Protein AF-A0A7G3ZAU1-F1 (afdb_monomer_lite)

Foldseek 3Di:
DVVVVVVVVVVVVVVVVVVCVVVVPDDDPPPDDVVVPPVLLVVLVVLLVCLVPDQLVPCPSLVVNLVSCLVPVVSDDPVSLVVLVVVLVVLCVVPNDFDADPNATDQDPSQPVPPVSSSVSRSSSSSVSSSVSVVVSD

Radius of gyration: 21.8 Å; chains: 1; bounding box: 38×32×65 Å

Sequence (138 aa):
MVCQQRRKLENNYTDYERLRKLLQLPENDTKEPDWLYLKIERYVTKIIQTIDSAVAEEWPPYFCLVEILKEVPEAADLSTFSTWRTNLHNFEEKYGTISLIRNHPVVPPNLSGNALLSRNARHYGLKKLFLLKIRNCN

pLDDT: mean 74.96, std 13.55, range [43.38, 95.56]

Structure (mmCIF, N/CA/C/O backbone):
data_AF-A0A7G3ZAU1-F1
#
_entry.id   AF-A0A7G3ZAU1-F1
#
loop_
_atom_site.group_PDB
_atom_site.id
_atom_site.type_symbol
_atom_site.label_atom_id
_atom_site.label_alt_id
_atom_site.label_comp_id
_atom_site.label_asym_id
_atom_site.label_entity_id
_atom_site.label_seq_id
_atom_site.pdbx_PDB_ins_code
_atom_site.Cartn_x
_atom_site.Cartn_y
_atom_site.Cartn_z
_atom_site.occupancy
_atom_site.B_iso_or_equiv
_atom_site.auth_seq_id
_atom_site.auth_comp_id
_atom_site.auth_asym_id
_atom_site.auth_atom_id
_atom_site.pdbx_PDB_model_num
ATOM 1 N N . MET A 1 1 ? 16.784 -23.023 -23.895 1.00 48.19 1 MET A N 1
ATOM 2 C CA . MET A 1 1 ? 15.631 -22.092 -23.981 1.00 48.19 1 MET A CA 1
ATOM 3 C C . MET A 1 1 ? 16.007 -20.687 -24.463 1.00 48.19 1 MET A C 1
ATOM 5 O O . MET A 1 1 ? 15.276 -20.154 -25.285 1.00 48.19 1 MET A O 1
ATOM 9 N N . VAL A 1 2 ? 17.157 -20.118 -24.073 1.00 44.72 2 VAL A N 1
ATOM 10 C CA . VAL A 1 2 ? 17.620 -18.782 -24.532 1.00 44.72 2 VAL A CA 1
ATOM 11 C C . VAL A 1 2 ? 17.719 -18.659 -26.066 1.00 44.72 2 VAL A C 1
ATOM 13 O O . VAL A 1 2 ? 17.312 -17.656 -26.647 1.00 44.72 2 VAL A O 1
ATOM 16 N N . CYS A 1 3 ? 18.166 -19.713 -26.757 1.00 51.88 3 CYS A N 1
ATOM 17 C CA . CYS A 1 3 ? 18.290 -19.706 -28.221 1.00 51.88 3 CYS A CA 1
ATOM 18 C C . CYS A 1 3 ? 16.938 -19.655 -28.958 1.00 51.88 3 CYS A C 1
ATOM 20 O O . CYS A 1 3 ? 16.860 -19.123 -30.061 1.00 51.88 3 CYS A O 1
ATOM 22 N N . GLN A 1 4 ? 15.866 -20.191 -28.362 1.00 48.16 4 GLN A N 1
ATOM 23 C CA . GLN A 1 4 ? 14.523 -20.141 -28.956 1.00 48.16 4 GLN A CA 1
ATOM 24 C C . GLN A 1 4 ? 13.889 -18.756 -28.794 1.00 48.16 4 GLN A C 1
ATOM 26 O O . GLN A 1 4 ? 13.209 -18.289 -29.702 1.00 48.16 4 GLN A O 1
ATOM 31 N N . GLN A 1 5 ? 14.153 -18.074 -27.675 1.00 54.72 5 GLN A N 1
ATOM 32 C CA . GLN A 1 5 ? 13.703 -16.697 -27.458 1.00 54.72 5 GLN A CA 1
ATOM 33 C C . GLN A 1 5 ? 14.399 -15.712 -28.401 1.00 54.72 5 GLN A C 1
ATOM 35 O O . GLN A 1 5 ? 13.718 -14.879 -28.993 1.00 54.72 5 GLN A O 1
ATOM 40 N N . ARG A 1 6 ? 15.718 -15.855 -28.619 1.00 56.53 6 ARG A N 1
ATOM 41 C CA . ARG A 1 6 ? 16.448 -15.044 -29.612 1.00 56.53 6 ARG A CA 1
ATOM 42 C C . ARG A 1 6 ? 15.890 -15.214 -31.024 1.00 56.53 6 ARG A C 1
ATOM 44 O O . ARG A 1 6 ? 15.569 -14.219 -31.657 1.00 56.53 6 ARG A O 1
ATOM 51 N N . ARG A 1 7 ? 15.643 -16.455 -31.459 1.00 60.84 7 ARG A N 1
ATOM 52 C CA . ARG A 1 7 ? 15.004 -16.720 -32.762 1.00 60.84 7 ARG A CA 1
ATOM 53 C C . ARG A 1 7 ? 13.606 -16.113 -32.876 1.00 60.84 7 ARG A C 1
ATOM 55 O O . ARG A 1 7 ? 13.232 -15.626 -33.933 1.00 60.84 7 ARG A O 1
ATOM 62 N N . LYS A 1 8 ? 12.819 -16.128 -31.794 1.00 67.00 8 LYS A N 1
ATOM 63 C CA . LYS A 1 8 ? 11.478 -15.526 -31.787 1.00 67.00 8 LYS A CA 1
ATOM 64 C C . LYS A 1 8 ? 11.543 -13.999 -31.919 1.00 67.00 8 LYS A C 1
ATOM 66 O O . LYS A 1 8 ? 10.738 -13.426 -32.640 1.00 67.00 8 LYS A O 1
ATOM 71 N N . LEU A 1 9 ? 12.515 -13.361 -31.266 1.00 64.12 9 LEU A N 1
ATOM 72 C CA . LEU A 1 9 ? 12.780 -11.925 -31.397 1.00 64.12 9 LEU A CA 1
ATOM 73 C C . LEU A 1 9 ? 13.249 -11.553 -32.811 1.00 64.12 9 LEU A C 1
ATOM 75 O O . LEU A 1 9 ? 12.715 -10.613 -33.391 1.00 64.12 9 LEU A O 1
ATOM 79 N N . GLU A 1 10 ? 14.177 -12.320 -33.387 1.00 68.88 10 GLU A N 1
ATOM 80 C CA . GLU A 1 10 ? 14.659 -12.135 -34.767 1.00 68.88 10 GLU A CA 1
ATOM 81 C C . GLU A 1 10 ? 13.520 -12.267 -35.790 1.00 68.88 10 GLU A C 1
ATOM 83 O O . GLU A 1 10 ? 13.383 -11.434 -36.690 1.00 68.88 10 GLU A O 1
ATOM 88 N N . ASN A 1 11 ? 12.649 -13.265 -35.614 1.00 72.62 11 ASN A N 1
ATOM 89 C CA . ASN A 1 11 ? 11.474 -13.447 -36.464 1.00 72.62 11 ASN A CA 1
ATOM 90 C C . ASN A 1 11 ? 10.496 -12.269 -36.338 1.00 72.62 11 ASN A C 1
ATOM 92 O O . ASN A 1 11 ? 10.040 -11.747 -37.351 1.00 72.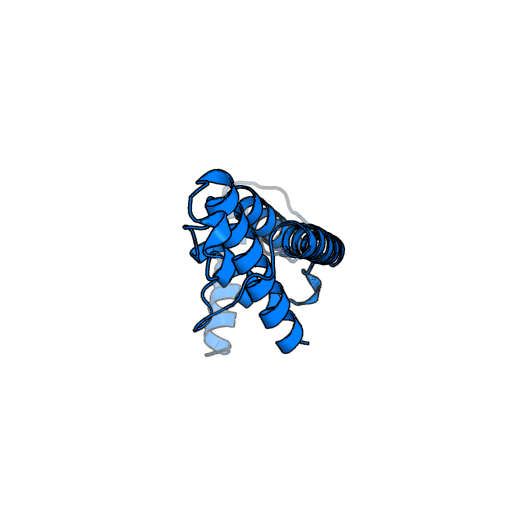62 11 ASN A O 1
ATOM 96 N N . ASN A 1 12 ? 10.224 -11.805 -35.114 1.00 73.38 12 ASN A N 1
ATOM 97 C CA . ASN A 1 12 ? 9.331 -10.667 -34.880 1.00 73.38 12 ASN A CA 1
ATOM 98 C C . ASN A 1 12 ? 9.869 -9.370 -35.505 1.00 73.38 12 ASN A C 1
ATOM 100 O O . ASN A 1 12 ? 9.096 -8.593 -36.062 1.00 73.38 12 ASN A O 1
ATOM 104 N N . TYR A 1 13 ? 11.183 -9.138 -35.431 1.00 74.06 13 TYR A N 1
ATOM 105 C CA . TYR A 1 13 ? 11.821 -7.983 -36.065 1.00 74.06 13 TYR A CA 1
ATOM 106 C C . TYR A 1 13 ? 11.714 -8.056 -37.593 1.00 74.06 13 TYR A C 1
ATOM 108 O O . TYR A 1 13 ? 11.374 -7.076 -38.254 1.00 74.06 13 TYR A O 1
ATOM 116 N N . THR A 1 14 ? 11.935 -9.246 -38.155 1.00 77.69 14 THR A N 1
ATOM 117 C CA . THR A 1 14 ? 11.841 -9.480 -39.602 1.00 77.69 14 THR A CA 1
ATOM 118 C C . THR A 1 14 ? 10.416 -9.256 -40.121 1.00 77.69 14 THR A C 1
ATOM 120 O O . THR A 1 14 ? 10.228 -8.594 -41.144 1.00 77.69 14 THR A O 1
ATOM 123 N N . ASP A 1 15 ? 9.404 -9.754 -39.405 1.00 78.31 15 ASP A N 1
ATOM 124 C CA . ASP A 1 15 ? 7.996 -9.548 -39.762 1.00 78.31 15 ASP A CA 1
ATOM 125 C C . ASP A 1 15 ? 7.569 -8.081 -39.618 1.00 78.31 15 ASP A C 1
ATOM 127 O O . ASP A 1 15 ? 6.833 -7.569 -40.466 1.00 78.31 15 ASP A O 1
ATOM 131 N N . TYR A 1 16 ? 8.073 -7.376 -38.602 1.00 76.31 16 TYR A N 1
ATOM 132 C CA . TYR A 1 16 ? 7.856 -5.939 -38.444 1.00 76.31 16 TYR A CA 1
ATOM 133 C C . TYR A 1 16 ? 8.396 -5.147 -39.645 1.00 76.31 16 TYR A C 1
ATOM 135 O O . TYR A 1 16 ? 7.649 -4.374 -40.249 1.00 76.31 16 TYR A O 1
ATOM 143 N N . GLU A 1 17 ? 9.648 -5.383 -40.056 1.00 76.75 17 GLU A N 1
ATOM 144 C CA . GLU A 1 17 ? 10.235 -4.707 -41.224 1.00 76.75 17 GLU A CA 1
ATOM 145 C C . GLU A 1 17 ? 9.481 -5.030 -42.521 1.00 76.75 17 GLU A C 1
ATOM 147 O O . GLU A 1 17 ? 9.288 -4.164 -43.380 1.00 76.75 17 GLU A O 1
ATOM 152 N N . ARG A 1 18 ? 8.993 -6.267 -42.662 1.00 81.50 18 ARG A N 1
ATOM 153 C CA . ARG A 1 18 ? 8.172 -6.669 -43.808 1.00 81.50 18 ARG A CA 1
ATOM 154 C C . ARG A 1 18 ? 6.848 -5.900 -43.860 1.00 81.50 18 ARG A C 1
ATOM 156 O O . ARG A 1 18 ? 6.489 -5.385 -44.920 1.00 81.50 18 ARG A O 1
ATOM 163 N N . LEU A 1 19 ? 6.123 -5.824 -42.743 1.00 77.81 19 LEU A N 1
ATOM 164 C CA . LEU A 1 19 ? 4.838 -5.119 -42.657 1.00 77.81 19 LEU A CA 1
ATOM 165 C C . LEU A 1 19 ? 5.006 -3.612 -42.850 1.00 77.81 19 LEU A C 1
ATOM 167 O O . LEU A 1 19 ? 4.224 -2.986 -43.562 1.00 77.81 19 LEU A O 1
ATOM 171 N N . ARG A 1 20 ? 6.064 -3.037 -42.283 1.00 76.94 20 ARG A N 1
ATOM 172 C CA . ARG A 1 20 ? 6.423 -1.630 -42.453 1.00 76.94 20 ARG A CA 1
ATOM 173 C C . ARG A 1 20 ? 6.632 -1.257 -43.920 1.00 76.94 20 ARG A C 1
ATOM 175 O O . ARG A 1 20 ? 6.068 -0.261 -44.370 1.00 76.94 20 ARG A O 1
ATOM 182 N N . LYS A 1 21 ? 7.393 -2.068 -44.668 1.00 81.06 21 LYS A N 1
ATOM 183 C CA . LYS A 1 21 ? 7.603 -1.870 -46.114 1.00 81.06 21 LYS A CA 1
ATOM 184 C C . LYS A 1 21 ? 6.293 -1.938 -46.892 1.00 81.06 21 LYS A C 1
ATOM 186 O O . LYS A 1 21 ? 6.069 -1.125 -47.782 1.00 81.06 21 LYS A O 1
ATOM 191 N N . LEU A 1 22 ? 5.418 -2.879 -46.536 1.00 83.38 22 LEU A N 1
ATOM 192 C CA . LEU A 1 22 ? 4.109 -3.036 -47.172 1.00 83.38 22 LEU A CA 1
ATOM 193 C C . LEU A 1 22 ? 3.195 -1.825 -46.924 1.00 83.38 22 LEU A C 1
ATOM 195 O O . LEU A 1 22 ? 2.439 -1.436 -47.809 1.00 83.38 22 LEU A O 1
ATOM 199 N N . LEU A 1 23 ? 3.303 -1.211 -45.746 1.00 83.12 23 LEU A N 1
ATOM 200 C CA . LEU A 1 23 ? 2.528 -0.039 -45.335 1.00 83.12 23 LEU A CA 1
ATOM 201 C C . LEU A 1 23 ? 3.204 1.305 -45.668 1.00 83.12 23 LEU A C 1
ATOM 203 O O . LEU A 1 23 ? 2.656 2.346 -45.318 1.00 83.12 23 LEU A O 1
ATOM 207 N N . GLN A 1 24 ? 4.369 1.294 -46.332 1.00 82.75 24 GLN A N 1
ATOM 208 C CA . GLN A 1 24 ? 5.143 2.486 -46.725 1.00 82.75 24 GLN A CA 1
ATOM 209 C C . GLN A 1 24 ? 5.431 3.455 -45.563 1.00 82.75 24 GLN A C 1
ATOM 211 O O . GLN A 1 24 ? 5.438 4.675 -45.729 1.00 82.75 24 GLN A O 1
ATOM 216 N N . LEU A 1 25 ? 5.659 2.915 -44.365 1.00 73.94 25 LEU A N 1
ATOM 217 C CA . LEU A 1 25 ? 5.975 3.726 -43.191 1.00 73.94 25 LEU A CA 1
ATOM 218 C C . LEU A 1 25 ? 7.429 4.239 -43.261 1.00 73.94 25 LEU A C 1
ATOM 220 O O . LEU A 1 25 ? 8.309 3.489 -43.691 1.00 73.94 25 LEU A O 1
ATOM 224 N N . PRO A 1 26 ? 7.708 5.478 -42.812 1.00 72.94 26 PRO A N 1
ATOM 225 C CA . PRO A 1 26 ? 9.032 6.093 -42.914 1.00 72.94 26 PRO A CA 1
ATOM 226 C C . PRO A 1 26 ? 10.133 5.320 -42.167 1.00 72.94 26 PRO A C 1
ATOM 228 O O . PRO A 1 26 ? 9.888 4.637 -41.162 1.00 72.94 26 PRO A O 1
ATOM 231 N N . GLU A 1 27 ? 11.369 5.434 -42.662 1.00 68.00 27 GLU A N 1
ATOM 232 C CA . GLU A 1 27 ? 12.573 4.876 -42.039 1.00 68.00 27 GLU A CA 1
ATOM 233 C C . GLU A 1 27 ? 12.939 5.628 -40.739 1.00 68.00 27 GLU A C 1
ATOM 235 O O . GLU A 1 27 ? 13.661 6.611 -40.758 1.00 68.00 27 GLU A O 1
ATOM 240 N N . ASN A 1 28 ? 12.422 5.204 -39.581 1.00 58.78 28 ASN A N 1
ATOM 241 C CA . ASN A 1 28 ? 13.028 5.485 -38.282 1.00 58.78 28 ASN A CA 1
ATOM 242 C C . ASN A 1 28 ? 14.398 4.793 -38.187 1.00 58.78 28 ASN A C 1
ATOM 244 O O . ASN A 1 28 ? 14.470 3.566 -38.261 1.00 58.78 28 ASN A O 1
ATOM 248 N N . ASP A 1 29 ? 15.441 5.598 -37.973 1.00 54.12 29 ASP A N 1
ATOM 249 C CA . ASP A 1 29 ? 16.849 5.224 -37.742 1.00 54.12 29 ASP A CA 1
ATOM 250 C C . ASP A 1 29 ? 17.106 4.536 -36.383 1.00 54.12 29 ASP A C 1
ATOM 252 O O . ASP A 1 29 ? 18.236 4.179 -36.037 1.00 54.12 29 ASP A O 1
ATOM 256 N N . THR A 1 30 ? 16.073 4.335 -35.567 1.00 52.31 30 THR A N 1
ATOM 257 C CA . THR A 1 30 ? 16.204 3.658 -34.280 1.00 52.31 30 THR A CA 1
ATOM 258 C C . THR A 1 30 ? 16.203 2.144 -34.485 1.00 52.31 30 THR A C 1
ATOM 260 O O . THR A 1 30 ? 15.173 1.517 -34.713 1.00 52.31 30 THR A O 1
ATOM 263 N N . LYS A 1 31 ? 17.393 1.536 -34.360 1.00 53.94 31 LYS A N 1
ATOM 264 C CA . LYS A 1 31 ? 17.626 0.073 -34.332 1.00 53.94 31 LYS A CA 1
ATOM 265 C C . LYS A 1 31 ? 16.800 -0.679 -33.279 1.00 53.94 31 LYS A C 1
ATOM 267 O O . LYS A 1 31 ? 16.778 -1.906 -33.281 1.00 53.94 31 LYS A O 1
ATOM 272 N N . GLU A 1 32 ? 16.123 0.039 -32.395 1.00 51.06 32 GLU A N 1
ATOM 273 C CA . GLU A 1 32 ? 15.186 -0.508 -31.434 1.00 51.06 32 GLU A CA 1
ATOM 274 C C . GLU A 1 32 ? 13.835 0.167 -31.637 1.00 51.06 32 GLU A C 1
ATOM 276 O O . GLU A 1 32 ? 13.737 1.394 -31.559 1.00 51.06 32 GLU A O 1
ATOM 281 N N . PRO A 1 33 ? 12.777 -0.604 -31.908 1.00 51.38 33 PRO A N 1
ATOM 282 C CA . PRO A 1 33 ? 11.455 -0.030 -31.983 1.00 51.38 33 PRO A CA 1
ATOM 283 C C . PRO A 1 33 ? 11.091 0.602 -30.634 1.00 51.38 33 PRO A C 1
ATOM 285 O O . PRO A 1 33 ? 11.079 -0.088 -29.617 1.00 51.38 33 PRO A O 1
ATOM 288 N N . ASP A 1 34 ? 10.727 1.886 -30.617 1.00 47.62 34 ASP A N 1
ATOM 289 C CA . ASP A 1 34 ? 10.321 2.606 -29.394 1.00 47.62 34 ASP A CA 1
ATOM 290 C C . ASP A 1 34 ? 9.175 1.916 -28.622 1.00 47.62 34 ASP A C 1
ATOM 292 O O . ASP A 1 34 ? 8.968 2.175 -27.437 1.00 47.62 34 ASP A O 1
ATOM 296 N N . TRP A 1 35 ? 8.435 0.997 -29.257 1.00 52.03 35 TRP A N 1
ATOM 297 C CA . TRP A 1 35 ? 7.404 0.184 -28.605 1.00 52.03 35 TRP A CA 1
ATOM 298 C C . TRP A 1 35 ? 7.952 -0.895 -27.652 1.00 52.03 35 TRP A C 1
ATOM 300 O O . TRP A 1 35 ? 7.186 -1.417 -26.841 1.00 52.03 35 TRP A O 1
ATOM 310 N N . LEU A 1 36 ? 9.251 -1.213 -27.710 1.00 50.28 36 LEU A N 1
ATOM 311 C CA . LEU A 1 36 ? 9.938 -2.107 -26.765 1.00 50.28 36 LEU A CA 1
ATOM 312 C C . LEU A 1 36 ? 10.407 -1.390 -25.493 1.00 50.28 36 LEU A C 1
ATOM 314 O O . LEU A 1 36 ? 10.633 -2.051 -24.478 1.00 50.28 36 LEU A O 1
ATOM 318 N N . TYR A 1 37 ? 10.480 -0.056 -25.500 1.00 50.62 37 TYR A N 1
ATOM 319 C CA . TYR A 1 37 ? 10.743 0.734 -24.298 1.00 50.62 37 TYR A CA 1
ATOM 320 C C . TYR A 1 37 ? 9.459 0.881 -23.484 1.00 50.62 37 TYR A C 1
ATOM 322 O O . TYR A 1 37 ? 8.792 1.921 -23.447 1.00 50.62 37 TYR A O 1
ATOM 330 N N . LEU A 1 38 ? 9.093 -0.205 -22.807 1.00 58.91 38 LEU A N 1
ATOM 331 C CA . LEU A 1 38 ? 8.058 -0.175 -21.790 1.00 58.91 38 LEU A CA 1
ATOM 332 C C . LEU A 1 38 ? 8.554 0.762 -20.682 1.00 58.91 38 LEU A C 1
ATOM 334 O O . LEU A 1 38 ? 9.466 0.426 -19.937 1.00 58.91 38 LEU A O 1
ATOM 338 N N . LYS A 1 39 ? 7.991 1.973 -20.596 1.00 65.12 39 LYS A N 1
ATOM 339 C CA . LYS A 1 39 ? 8.299 2.921 -19.513 1.00 65.12 39 LYS A CA 1
ATOM 340 C C . LYS A 1 39 ? 7.713 2.377 -18.211 1.00 65.12 39 LYS A C 1
ATOM 342 O O . LYS A 1 39 ? 6.599 2.750 -17.843 1.00 65.12 39 LYS A O 1
ATOM 347 N N . ILE A 1 40 ? 8.430 1.453 -17.569 1.00 65.69 40 ILE A N 1
ATOM 348 C CA . ILE A 1 40 ? 8.006 0.717 -16.367 1.00 65.69 40 ILE A CA 1
ATOM 349 C C . ILE A 1 40 ? 7.537 1.690 -15.284 1.00 65.69 40 ILE A C 1
ATOM 351 O O . ILE A 1 40 ? 6.460 1.496 -14.729 1.00 65.69 40 ILE A O 1
ATOM 355 N N . GLU A 1 41 ? 8.251 2.802 -15.098 1.00 66.06 41 GLU A N 1
ATOM 356 C CA . GLU A 1 41 ? 7.869 3.906 -14.206 1.00 66.06 41 GLU A CA 1
ATOM 357 C C . GLU A 1 41 ? 6.423 4.376 -14.432 1.00 66.06 41 GLU A C 1
ATOM 359 O O . GLU A 1 41 ? 5.638 4.468 -13.493 1.00 66.06 41 GLU A O 1
ATOM 364 N N . ARG A 1 42 ? 6.009 4.584 -15.691 1.00 68.06 42 ARG A N 1
ATOM 365 C CA . ARG A 1 42 ? 4.648 5.034 -16.032 1.00 68.06 42 ARG A CA 1
ATOM 366 C C . ARG A 1 42 ? 3.590 3.997 -15.656 1.00 68.06 42 ARG A C 1
ATOM 368 O O . ARG A 1 42 ? 2.474 4.369 -15.291 1.00 68.06 42 ARG A O 1
ATOM 375 N N . TYR A 1 43 ? 3.908 2.711 -15.780 1.00 68.19 43 TYR A N 1
ATOM 376 C CA . TYR A 1 43 ? 3.006 1.635 -15.369 1.00 68.19 43 TYR A CA 1
ATOM 377 C C . TYR A 1 43 ? 2.947 1.511 -13.851 1.00 68.19 43 TYR A C 1
ATOM 379 O O . TYR A 1 43 ? 1.851 1.394 -13.313 1.00 68.19 43 TYR A O 1
ATOM 387 N N . VAL A 1 44 ? 4.081 1.635 -13.163 1.00 69.00 44 VAL A N 1
ATOM 388 C CA . VAL A 1 44 ? 4.146 1.684 -11.698 1.00 69.00 44 VAL A CA 1
ATOM 389 C C . VAL A 1 44 ? 3.309 2.842 -11.158 1.00 69.00 44 VAL A C 1
ATOM 391 O O . VAL A 1 44 ? 2.432 2.612 -10.327 1.00 69.00 44 VAL A O 1
ATOM 394 N N . THR A 1 45 ? 3.463 4.056 -11.698 1.00 73.12 45 THR A N 1
ATOM 395 C CA . THR A 1 45 ? 2.630 5.209 -11.322 1.00 73.12 45 THR A CA 1
ATOM 396 C C . THR A 1 45 ? 1.145 4.942 -11.559 1.00 73.12 45 THR A C 1
ATOM 398 O O . THR A 1 45 ? 0.325 5.233 -10.692 1.00 73.12 45 THR A O 1
ATOM 401 N N . LYS A 1 46 ? 0.774 4.356 -12.706 1.00 67.88 46 LYS A N 1
ATOM 402 C CA . LYS A 1 46 ? -0.626 4.001 -12.981 1.00 67.88 46 LYS A CA 1
ATOM 403 C C . LYS A 1 46 ? -1.163 2.974 -11.991 1.00 67.88 46 LYS A C 1
ATOM 405 O O . LYS A 1 46 ? -2.286 3.122 -11.534 1.00 67.88 46 LYS A O 1
ATOM 410 N N . ILE A 1 47 ? -0.379 1.956 -11.642 1.00 70.81 47 ILE A N 1
ATOM 411 C CA . ILE A 1 47 ? -0.788 0.938 -10.669 1.00 70.81 47 ILE A CA 1
ATOM 412 C C . ILE A 1 47 ? -0.955 1.567 -9.281 1.00 70.81 47 ILE A C 1
ATOM 414 O O . ILE A 1 47 ? -1.943 1.283 -8.612 1.00 70.81 47 ILE A O 1
ATOM 418 N N . ILE A 1 48 ? -0.054 2.466 -8.874 1.00 71.81 48 ILE A N 1
ATOM 419 C CA . ILE A 1 48 ? -0.177 3.248 -7.633 1.00 71.81 48 ILE A CA 1
ATOM 420 C C . ILE A 1 48 ? -1.479 4.060 -7.633 1.00 71.81 48 ILE A C 1
ATOM 422 O O . ILE A 1 48 ? -2.250 3.978 -6.680 1.00 71.81 48 ILE A O 1
ATOM 42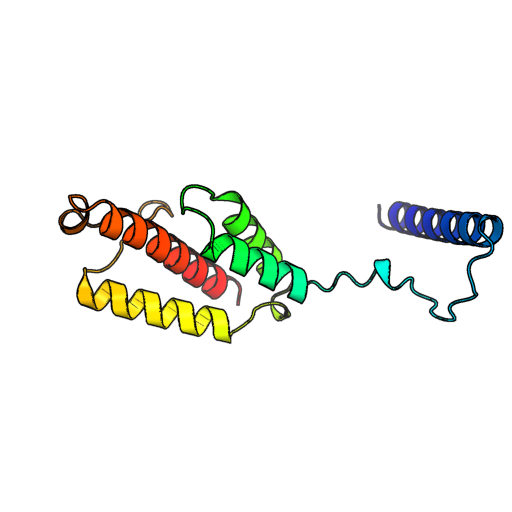6 N N . GLN A 1 49 ? -1.768 4.786 -8.716 1.00 74.88 49 GLN A N 1
ATOM 427 C CA . GLN A 1 49 ? -3.012 5.550 -8.865 1.00 74.88 49 GLN A CA 1
ATOM 428 C C . GLN A 1 49 ? -4.252 4.649 -8.815 1.00 74.88 49 GLN A C 1
ATOM 430 O O . GLN A 1 49 ? -5.260 5.013 -8.206 1.00 74.88 49 GLN A O 1
ATOM 435 N N . THR A 1 50 ? -4.183 3.456 -9.410 1.00 67.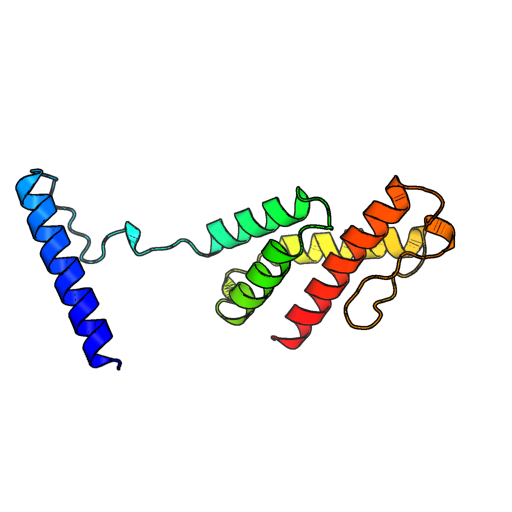19 50 THR A N 1
ATOM 436 C CA . THR A 1 50 ? -5.241 2.446 -9.306 1.00 67.19 50 THR A CA 1
ATOM 437 C C . THR A 1 50 ? -5.411 1.978 -7.862 1.00 67.19 50 THR A C 1
ATOM 439 O O . THR A 1 50 ? -6.536 1.884 -7.398 1.00 67.19 50 THR A O 1
ATOM 442 N N . ILE A 1 51 ? -4.332 1.748 -7.107 1.00 68.94 51 ILE A N 1
ATOM 443 C CA . ILE A 1 51 ? -4.409 1.364 -5.685 1.00 68.94 51 ILE A CA 1
ATOM 444 C C . ILE A 1 51 ? -5.025 2.481 -4.829 1.00 68.94 51 ILE A C 1
ATOM 446 O O . ILE A 1 51 ? -5.797 2.193 -3.914 1.00 68.94 51 ILE A O 1
ATOM 450 N N . ASP A 1 52 ? -4.702 3.744 -5.112 1.00 70.88 52 ASP A N 1
ATOM 451 C CA . ASP A 1 52 ? -5.265 4.889 -4.387 1.00 70.88 52 ASP A CA 1
ATOM 452 C C . ASP A 1 52 ? -6.747 5.135 -4.720 1.00 70.88 52 ASP A C 1
ATOM 454 O O . ASP A 1 52 ? -7.493 5.617 -3.868 1.00 70.88 52 ASP A O 1
ATOM 458 N N . SER A 1 53 ? -7.189 4.786 -5.933 1.00 68.94 53 SER A N 1
ATOM 459 C CA . SER A 1 53 ? -8.582 4.951 -6.379 1.00 68.94 53 SER A CA 1
ATOM 460 C C . SER A 1 53 ? -9.466 3.721 -6.139 1.00 68.94 53 SER A C 1
ATOM 462 O O . SER A 1 53 ? -10.685 3.864 -6.009 1.00 68.94 53 SER A O 1
ATOM 464 N N . ALA A 1 54 ? -8.882 2.526 -6.038 1.00 60.97 54 ALA A N 1
ATOM 465 C CA . ALA A 1 54 ? -9.608 1.282 -5.834 1.00 60.97 54 ALA A CA 1
ATOM 466 C C . ALA A 1 54 ? -10.113 1.132 -4.392 1.00 60.97 54 ALA A C 1
ATOM 468 O O . ALA A 1 54 ? -9.478 1.511 -3.401 1.00 60.97 54 ALA A O 1
ATOM 469 N N . VAL A 1 55 ? -11.288 0.517 -4.259 1.00 55.88 55 VAL A N 1
ATOM 470 C CA . VAL A 1 55 ? -11.782 0.051 -2.963 1.00 55.88 55 VAL A CA 1
ATOM 471 C C . VAL A 1 55 ? -10.891 -1.115 -2.537 1.00 55.88 55 VAL A C 1
ATOM 473 O O . VAL A 1 55 ? -10.671 -2.030 -3.320 1.00 55.88 55 VAL A O 1
ATOM 476 N N . ALA A 1 56 ? -10.385 -1.089 -1.301 1.00 54.94 56 ALA A N 1
ATOM 477 C CA . ALA A 1 56 ? -9.411 -2.035 -0.729 1.00 54.94 56 ALA A CA 1
ATOM 478 C C . ALA A 1 56 ? -9.766 -3.544 -0.827 1.00 54.94 56 ALA A C 1
ATOM 480 O O . ALA A 1 56 ? -8.993 -4.386 -0.379 1.00 54.94 56 ALA A O 1
ATOM 481 N N . GLU A 1 57 ? -10.924 -3.891 -1.382 1.00 55.62 57 GLU A N 1
ATOM 482 C CA . GLU A 1 57 ? -11.343 -5.257 -1.705 1.00 55.62 57 GLU A CA 1
ATOM 483 C C . GLU A 1 57 ? -10.638 -5.805 -2.962 1.00 55.62 57 GLU A C 1
ATOM 485 O O . GLU A 1 57 ? -10.498 -7.019 -3.111 1.00 55.62 57 GLU A O 1
ATOM 490 N N . GLU A 1 58 ? -10.095 -4.937 -3.822 1.00 53.62 58 GLU A N 1
ATOM 491 C CA . GLU A 1 58 ? -9.336 -5.332 -5.010 1.00 53.62 58 GLU A CA 1
ATOM 492 C C . GLU A 1 58 ? -7.843 -5.490 -4.680 1.00 53.62 58 GLU A C 1
ATOM 494 O O . GLU A 1 58 ? -7.008 -4.610 -4.867 1.00 53.62 58 GLU A O 1
ATOM 499 N N . TRP A 1 59 ? -7.506 -6.670 -4.165 1.00 64.75 59 TRP A N 1
ATOM 500 C CA . TRP A 1 59 ? -6.141 -7.127 -3.882 1.00 64.75 59 TRP A CA 1
ATOM 501 C C . TRP A 1 59 ? -5.203 -7.337 -5.107 1.00 64.75 59 TRP A C 1
ATOM 503 O O . TRP A 1 59 ? -3.984 -7.267 -4.920 1.00 64.75 59 TRP A O 1
ATOM 513 N N . PRO A 1 60 ? -5.676 -7.585 -6.353 1.00 66.19 60 PRO A N 1
ATOM 514 C CA . PRO A 1 60 ? -4.785 -7.903 -7.480 1.00 66.19 60 PRO A CA 1
ATOM 515 C C . PRO A 1 60 ? -3.757 -6.816 -7.859 1.00 66.19 60 PRO A C 1
ATOM 517 O O . PRO A 1 60 ? -2.590 -7.168 -8.059 1.00 66.19 60 PRO A O 1
ATOM 520 N N . PRO A 1 61 ? -4.107 -5.511 -7.915 1.00 65.44 61 PRO A N 1
ATOM 521 C CA . PRO A 1 61 ? -3.145 -4.455 -8.250 1.00 65.44 61 PRO A CA 1
ATOM 522 C C . PRO A 1 61 ? -2.011 -4.340 -7.225 1.00 65.44 61 PRO A C 1
ATOM 524 O O . PRO A 1 61 ? -0.863 -4.094 -7.588 1.00 65.44 61 PRO A O 1
ATOM 527 N N . TYR A 1 62 ? -2.321 -4.585 -5.949 1.00 70.06 62 TYR A N 1
ATOM 528 C CA . TYR A 1 62 ? -1.354 -4.576 -4.855 1.00 70.06 62 TYR A CA 1
ATOM 529 C C . TYR A 1 62 ? -0.270 -5.647 -5.039 1.00 70.06 62 TYR A C 1
ATOM 531 O O . TYR A 1 62 ? 0.918 -5.342 -4.944 1.00 70.06 62 TYR A O 1
ATOM 539 N N . PHE A 1 63 ? -0.654 -6.896 -5.323 1.00 69.38 63 PHE A N 1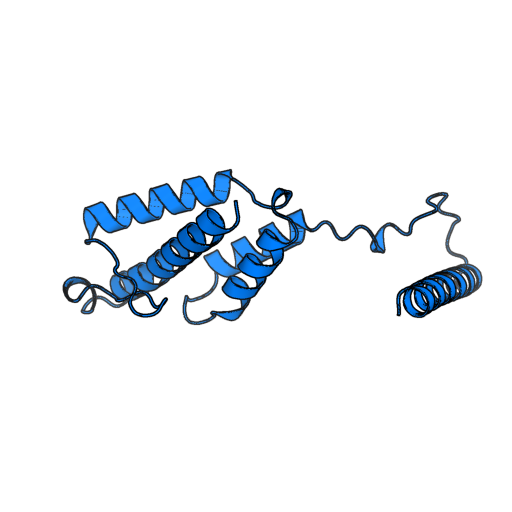
ATOM 540 C CA . PHE A 1 63 ? 0.327 -7.969 -5.518 1.00 69.38 63 PHE A CA 1
ATOM 541 C C . PHE A 1 63 ? 1.156 -7.759 -6.774 1.00 69.38 63 PHE A C 1
ATOM 543 O O . PHE A 1 63 ? 2.362 -7.980 -6.746 1.00 69.38 63 PHE A O 1
ATOM 550 N N . CYS A 1 64 ? 0.521 -7.280 -7.844 1.00 72.69 64 CYS A N 1
ATOM 551 C CA . CYS A 1 64 ? 1.215 -6.947 -9.077 1.00 72.69 64 CYS A CA 1
ATOM 552 C C . CYS A 1 64 ? 2.305 -5.893 -8.830 1.00 72.69 64 CYS A C 1
ATOM 554 O O . CYS A 1 64 ? 3.442 -6.085 -9.250 1.00 72.69 64 CYS A O 1
ATOM 556 N N . LEU A 1 65 ? 1.996 -4.837 -8.068 1.00 73.81 65 LEU A N 1
ATOM 557 C CA . LEU A 1 65 ? 2.972 -3.803 -7.731 1.00 73.81 65 LEU A CA 1
ATOM 558 C C . LEU A 1 65 ? 4.140 -4.339 -6.893 1.00 73.81 65 LEU A C 1
ATOM 560 O O . LEU A 1 65 ? 5.284 -3.970 -7.141 1.00 73.81 65 LEU A O 1
ATOM 564 N N . VAL A 1 66 ? 3.865 -5.210 -5.914 1.00 74.00 66 VAL A N 1
ATOM 565 C CA . VAL A 1 66 ? 4.916 -5.829 -5.089 1.00 74.00 66 VAL A CA 1
ATOM 566 C C . VAL A 1 66 ? 5.873 -6.654 -5.947 1.00 74.00 66 VAL A C 1
ATOM 568 O O . VAL A 1 66 ? 7.080 -6.529 -5.776 1.00 74.00 66 VAL A O 1
ATOM 571 N N . GLU A 1 67 ? 5.361 -7.479 -6.862 1.00 74.25 67 GLU A N 1
ATOM 572 C CA . GLU A 1 67 ? 6.221 -8.290 -7.732 1.00 74.25 67 GLU A CA 1
ATOM 573 C C . GLU A 1 67 ? 6.999 -7.426 -8.738 1.00 74.25 67 GLU A C 1
ATOM 575 O O . GLU A 1 67 ? 8.186 -7.658 -8.934 1.00 74.25 67 GLU A O 1
ATOM 580 N N . ILE A 1 68 ? 6.391 -6.373 -9.301 1.00 73.56 68 ILE A N 1
ATOM 581 C CA . ILE A 1 68 ? 7.101 -5.438 -10.195 1.00 73.56 68 ILE A CA 1
ATOM 582 C C . ILE A 1 68 ? 8.269 -4.760 -9.472 1.00 73.56 68 ILE A C 1
ATOM 584 O O . ILE A 1 68 ? 9.359 -4.675 -10.027 1.00 73.56 68 ILE A O 1
ATOM 588 N N . LEU A 1 69 ? 8.063 -4.291 -8.240 1.00 74.88 69 LEU A N 1
ATOM 589 C CA . LEU A 1 69 ? 9.099 -3.571 -7.492 1.00 74.88 69 LEU A CA 1
ATOM 590 C C . LEU A 1 69 ? 10.220 -4.471 -6.962 1.00 74.88 69 LEU A C 1
ATOM 592 O O . LEU A 1 69 ? 11.295 -3.962 -6.666 1.00 74.88 69 LEU A O 1
ATOM 596 N N . LYS A 1 70 ? 9.995 -5.784 -6.843 1.00 72.00 70 LYS A N 1
ATOM 597 C CA . LYS A 1 70 ? 11.081 -6.741 -6.580 1.00 72.00 70 LYS A CA 1
ATOM 598 C C . LYS A 1 70 ? 12.019 -6.874 -7.774 1.00 72.00 70 LYS A C 1
ATOM 600 O O . LYS A 1 70 ? 13.224 -6.971 -7.586 1.00 72.00 70 LYS A O 1
ATOM 605 N N . GLU A 1 71 ? 11.455 -6.899 -8.978 1.00 72.56 71 GLU A N 1
ATOM 606 C CA . GLU A 1 71 ? 12.214 -7.069 -10.221 1.00 72.56 71 GLU A CA 1
ATOM 607 C C . GLU A 1 71 ? 12.830 -5.749 -10.709 1.00 72.56 71 GLU A C 1
ATOM 609 O O . GLU A 1 71 ? 13.888 -5.760 -11.331 1.00 72.56 71 GLU A O 1
ATOM 614 N N . VAL A 1 72 ? 12.179 -4.612 -10.431 1.00 74.50 72 VAL A N 1
ATOM 615 C CA . VAL A 1 72 ? 12.623 -3.270 -10.849 1.00 74.50 72 VAL A CA 1
ATOM 616 C C . VAL A 1 72 ? 12.491 -2.275 -9.686 1.00 74.50 72 VAL A C 1
ATOM 618 O O . VAL A 1 72 ? 11.540 -1.483 -9.643 1.00 74.50 72 VAL A O 1
ATOM 621 N N . PRO A 1 73 ? 13.422 -2.302 -8.715 1.00 70.31 73 PRO A N 1
ATOM 622 C CA . PRO A 1 73 ? 13.374 -1.433 -7.542 1.00 70.31 73 PRO A CA 1
ATOM 623 C C . PRO A 1 73 ? 13.496 0.054 -7.890 1.00 70.31 73 PRO A C 1
ATOM 625 O O . PRO A 1 73 ? 12.937 0.893 -7.186 1.00 70.31 73 PRO A O 1
ATOM 628 N N . GLU A 1 74 ? 14.183 0.400 -8.984 1.00 72.00 74 GLU A N 1
ATOM 629 C CA . GLU A 1 74 ? 14.395 1.791 -9.405 1.00 72.00 74 GLU A CA 1
ATOM 630 C C . GLU A 1 74 ? 13.100 2.475 -9.858 1.00 72.00 74 GLU A C 1
ATOM 632 O O . GLU A 1 74 ? 13.004 3.698 -9.827 1.00 72.00 74 GLU A O 1
ATOM 637 N N . ALA A 1 75 ? 12.076 1.697 -10.225 1.00 67.88 75 ALA A N 1
ATOM 638 C CA . ALA A 1 75 ? 10.766 2.229 -10.585 1.00 67.88 75 ALA A CA 1
ATOM 639 C C . ALA A 1 75 ? 9.955 2.704 -9.361 1.00 67.88 75 ALA A C 1
ATOM 641 O O . ALA A 1 75 ? 8.866 3.263 -9.518 1.00 67.88 75 ALA A O 1
ATOM 642 N N . ALA A 1 76 ? 10.454 2.473 -8.141 1.00 68.44 76 ALA A N 1
ATOM 643 C CA . ALA A 1 76 ? 9.835 2.932 -6.909 1.00 68.44 76 ALA A CA 1
ATOM 644 C C . ALA A 1 76 ? 9.912 4.458 -6.766 1.00 68.44 76 ALA A C 1
ATOM 646 O O . ALA A 1 76 ? 10.972 5.027 -6.510 1.00 68.44 76 ALA A O 1
ATOM 647 N N . ASP A 1 77 ? 8.759 5.123 -6.796 1.00 72.69 77 ASP A N 1
ATOM 648 C CA . ASP A 1 77 ? 8.679 6.515 -6.370 1.00 72.69 77 ASP A CA 1
ATOM 649 C C . ASP A 1 77 ? 8.729 6.617 -4.834 1.00 72.69 77 ASP A C 1
ATOM 651 O O . ASP A 1 77 ? 7.733 6.429 -4.122 1.00 72.69 77 ASP A O 1
ATOM 655 N N . LEU A 1 78 ? 9.913 6.951 -4.316 1.00 70.56 78 LEU A N 1
ATOM 656 C CA . LEU A 1 78 ? 10.165 7.136 -2.885 1.00 70.56 78 LEU A CA 1
ATOM 657 C C . LEU A 1 78 ? 9.259 8.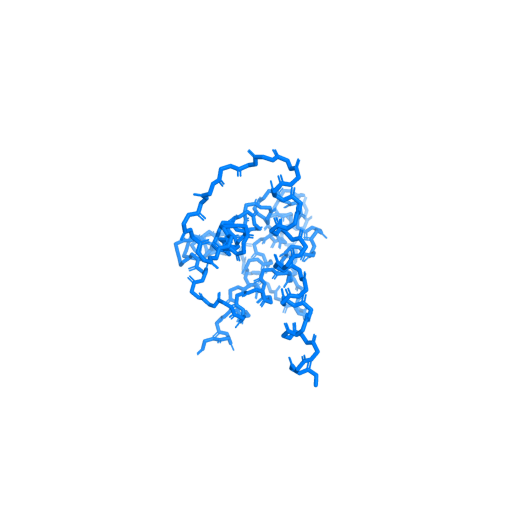205 -2.248 1.00 70.56 78 LEU A C 1
ATOM 659 O O . LEU A 1 78 ? 8.956 8.109 -1.054 1.00 70.56 78 LEU A O 1
ATOM 663 N N . SER A 1 79 ? 8.802 9.197 -3.021 1.00 76.31 79 SER A N 1
ATOM 664 C CA . SER A 1 79 ? 7.944 10.281 -2.524 1.00 76.31 79 SER A CA 1
ATOM 665 C C . SER A 1 79 ? 6.504 9.821 -2.259 1.00 76.31 79 SER A C 1
ATOM 667 O O . SER A 1 79 ? 5.872 10.222 -1.274 1.00 76.31 79 SER A O 1
ATOM 669 N N . THR A 1 80 ? 6.000 8.883 -3.063 1.00 76.81 80 THR A N 1
ATOM 670 C CA . THR A 1 80 ? 4.711 8.234 -2.807 1.00 76.81 80 THR A CA 1
ATOM 671 C C . THR A 1 80 ? 4.764 7.429 -1.503 1.00 76.81 80 THR A C 1
ATOM 673 O O . THR A 1 80 ? 3.857 7.508 -0.669 1.00 76.81 80 THR A O 1
ATOM 676 N N . PHE A 1 81 ? 5.850 6.687 -1.268 1.00 83.56 81 PHE A N 1
ATOM 677 C CA . PHE A 1 81 ? 5.970 5.841 -0.075 1.00 83.56 81 PHE A CA 1
ATOM 678 C C . PHE A 1 81 ? 6.154 6.643 1.212 1.00 83.56 81 PHE A C 1
ATOM 680 O O . PHE A 1 81 ? 5.632 6.242 2.256 1.00 83.56 81 PHE A O 1
ATOM 687 N N . SER A 1 82 ? 6.862 7.775 1.158 1.00 84.62 82 SER A N 1
ATOM 688 C CA . SER A 1 82 ? 6.959 8.686 2.303 1.00 84.62 82 SER A CA 1
ATOM 689 C C . SER A 1 82 ? 5.587 9.263 2.658 1.00 84.62 82 SER A C 1
ATOM 691 O O . SER A 1 82 ? 5.194 9.221 3.823 1.00 84.62 82 SER A O 1
ATOM 693 N N . THR A 1 83 ? 4.804 9.670 1.656 1.00 87.31 83 THR A N 1
ATOM 694 C CA . THR A 1 83 ? 3.428 10.152 1.842 1.00 87.31 83 THR A CA 1
ATOM 695 C C . THR A 1 83 ? 2.537 9.085 2.480 1.00 87.31 83 THR A C 1
ATOM 697 O O . THR A 1 83 ? 1.811 9.359 3.437 1.00 87.31 83 THR A O 1
ATOM 700 N N . TRP A 1 84 ? 2.617 7.837 2.007 1.00 89.50 84 TRP A N 1
ATOM 701 C CA . TRP A 1 84 ? 1.869 6.726 2.598 1.00 89.50 84 TRP A CA 1
ATOM 702 C C . TRP A 1 84 ? 2.262 6.457 4.052 1.00 89.50 84 TRP A C 1
ATOM 704 O O . TRP A 1 84 ? 1.372 6.220 4.870 1.00 89.50 84 TRP A O 1
ATOM 714 N N . ARG A 1 85 ? 3.558 6.525 4.395 1.00 90.31 85 ARG A N 1
ATOM 715 C CA . ARG A 1 85 ? 4.021 6.399 5.789 1.00 90.31 85 ARG A CA 1
ATOM 716 C C . ARG A 1 85 ? 3.438 7.497 6.670 1.00 90.31 85 ARG A C 1
ATOM 718 O O . ARG A 1 85 ? 2.909 7.177 7.728 1.00 90.31 85 ARG A O 1
ATOM 725 N N . THR A 1 86 ? 3.491 8.751 6.225 1.00 93.25 86 THR A N 1
ATOM 726 C CA . THR A 1 86 ? 2.948 9.887 6.981 1.00 93.25 86 THR A CA 1
ATOM 727 C C . THR A 1 86 ? 1.442 9.753 7.182 1.00 93.25 86 THR A C 1
ATOM 729 O O . THR A 1 86 ? 0.959 9.872 8.304 1.00 93.25 86 THR A O 1
ATOM 732 N N . ASN A 1 87 ? 0.689 9.427 6.129 1.00 91.69 87 ASN A N 1
ATOM 733 C CA . ASN A 1 87 ? -0.764 9.280 6.232 1.00 91.69 87 ASN A CA 1
ATOM 734 C C . ASN A 1 87 ? -1.168 8.105 7.134 1.00 91.69 87 ASN A C 1
ATOM 736 O O . ASN A 1 87 ? -2.098 8.237 7.929 1.00 91.69 87 ASN A O 1
ATOM 740 N N . LEU A 1 88 ? -0.458 6.974 7.039 1.00 93.50 88 LEU A N 1
ATOM 741 C CA . LEU A 1 88 ? -0.653 5.832 7.931 1.00 93.50 88 LEU A CA 1
ATOM 742 C C . LEU A 1 88 ? -0.367 6.218 9.385 1.00 93.50 88 LEU A C 1
ATOM 744 O O . LEU A 1 88 ? -1.182 5.926 10.253 1.00 93.50 88 LEU A O 1
ATOM 748 N N . HIS A 1 89 ? 0.756 6.890 9.640 1.00 95.06 89 HIS A N 1
ATOM 749 C CA . HIS A 1 89 ? 1.139 7.323 10.980 1.00 95.06 89 HIS A CA 1
ATOM 750 C C . HIS A 1 89 ? 0.087 8.256 11.590 1.00 95.06 89 HIS A C 1
ATOM 752 O O . HIS A 1 89 ? -0.429 7.962 12.664 1.00 95.06 89 HIS A O 1
ATOM 758 N N . ASN A 1 90 ? -0.331 9.290 10.853 1.00 95.56 90 ASN A N 1
ATOM 759 C CA . ASN A 1 90 ? -1.372 10.226 11.287 1.00 95.56 90 ASN A CA 1
ATOM 760 C C . ASN A 1 90 ? -2.707 9.519 11.581 1.00 95.56 90 ASN A C 1
ATOM 762 O O . ASN A 1 90 ? -3.440 9.899 12.495 1.00 95.56 90 ASN A O 1
ATOM 766 N N . PHE A 1 91 ? -3.051 8.494 10.795 1.00 94.25 91 PHE A N 1
ATOM 767 C CA . PHE A 1 91 ? -4.253 7.702 11.033 1.00 94.25 91 PHE A CA 1
ATOM 768 C C . PHE A 1 91 ? -4.128 6.854 12.307 1.00 94.25 91 PHE A C 1
ATOM 770 O O . PHE A 1 91 ? -5.050 6.846 13.122 1.00 94.25 91 PHE A O 1
ATOM 777 N N . GLU A 1 92 ? -3.003 6.160 12.494 1.00 94.00 92 GLU A N 1
ATOM 778 C CA . GLU A 1 92 ? -2.777 5.291 13.655 1.00 94.00 92 GLU A CA 1
ATOM 779 C C . GLU A 1 92 ? -2.644 6.076 14.965 1.00 94.00 92 GLU A C 1
ATOM 781 O O . GLU A 1 92 ? -3.154 5.615 15.985 1.00 94.00 92 GLU A O 1
ATOM 786 N N . GLU A 1 93 ? -2.048 7.273 14.944 1.00 95.06 93 GLU A N 1
ATOM 787 C CA . GLU A 1 93 ? -2.027 8.170 16.109 1.00 95.06 93 GLU A CA 1
ATOM 788 C C . GLU A 1 93 ? -3.439 8.577 16.537 1.00 95.06 93 GLU A C 1
ATOM 790 O O . GLU A 1 93 ? -3.746 8.628 17.727 1.00 95.06 93 GLU A O 1
ATOM 795 N N . LYS A 1 94 ? -4.321 8.847 15.569 1.00 93.56 94 LYS A N 1
ATOM 796 C CA . LYS A 1 94 ? -5.667 9.350 15.850 1.00 93.56 94 LYS A CA 1
ATOM 797 C C . LYS A 1 94 ? -6.666 8.255 16.224 1.00 93.56 94 LYS A C 1
ATOM 799 O O . LYS A 1 94 ? -7.570 8.503 17.021 1.00 93.56 94 LYS A O 1
ATOM 804 N N . TYR A 1 95 ? -6.558 7.075 15.618 1.00 91.19 95 TYR A N 1
ATOM 805 C CA . TYR A 1 95 ? -7.604 6.044 15.679 1.00 91.19 95 TYR A CA 1
ATOM 806 C C . TYR A 1 95 ? -7.138 4.705 16.268 1.00 91.19 95 TYR A C 1
ATOM 808 O O . TYR A 1 95 ? -7.965 3.811 16.477 1.00 91.19 95 TYR A O 1
ATOM 816 N N . GLY A 1 96 ? -5.846 4.585 16.579 1.00 89.81 96 GLY A N 1
ATOM 817 C CA . GLY A 1 96 ? -5.216 3.374 17.090 1.00 89.81 96 GLY A CA 1
ATOM 818 C C . GLY A 1 96 ? -4.479 2.586 16.008 1.00 89.81 96 GLY A C 1
ATOM 819 O O . GLY A 1 96 ? -4.773 2.672 14.814 1.00 89.81 96 GLY A O 1
ATOM 820 N N . THR A 1 97 ? -3.498 1.796 16.443 1.00 91.19 97 THR A N 1
ATOM 821 C CA . THR A 1 97 ? -2.651 0.994 15.556 1.00 91.19 97 THR A CA 1
ATOM 822 C C . THR A 1 97 ? -3.452 -0.082 14.822 1.00 91.19 97 THR A C 1
ATOM 824 O O . THR A 1 97 ? -4.211 -0.839 15.427 1.00 91.19 97 THR A O 1
ATOM 827 N N . ILE A 1 98 ? -3.217 -0.210 13.516 1.00 92.81 98 ILE A N 1
ATOM 828 C CA . ILE A 1 98 ? -3.780 -1.272 12.685 1.00 92.81 98 ILE A CA 1
ATOM 829 C C . ILE A 1 98 ? -2.873 -2.501 12.795 1.00 92.81 98 ILE A C 1
ATOM 831 O O . ILE A 1 98 ? -1.701 -2.480 12.393 1.00 92.81 98 ILE A O 1
ATOM 835 N N . SER A 1 99 ? -3.408 -3.588 13.343 1.00 91.38 99 SER A N 1
ATOM 836 C CA . SER A 1 99 ? -2.712 -4.874 13.422 1.00 91.38 99 SER A CA 1
ATOM 837 C C . SER A 1 99 ? -2.839 -5.660 12.116 1.00 91.38 99 SER A C 1
ATOM 839 O O . SER A 1 99 ? -3.840 -5.563 11.406 1.00 91.38 99 SER A O 1
ATOM 841 N N . LEU A 1 100 ? -1.830 -6.478 11.816 1.00 89.50 100 LEU A N 1
ATOM 842 C CA . LEU A 1 100 ? -1.852 -7.426 10.704 1.00 89.50 100 LEU A CA 1
ATOM 843 C C . LEU A 1 100 ? -1.905 -8.849 11.273 1.00 89.50 100 LEU A C 1
ATOM 845 O O . LEU A 1 100 ? -0.990 -9.255 11.985 1.00 89.50 100 LEU A O 1
ATOM 849 N N . ILE A 1 101 ? -2.945 -9.617 10.948 1.00 86.62 101 ILE A N 1
ATOM 850 C CA . ILE A 1 101 ? -3.040 -11.043 11.293 1.00 86.62 101 ILE A CA 1
ATOM 851 C C . ILE A 1 101 ? -2.961 -11.838 9.996 1.00 86.62 101 ILE A C 1
ATOM 853 O O . ILE A 1 101 ? -3.778 -11.646 9.101 1.00 86.62 101 ILE A O 1
ATOM 857 N N . ARG A 1 102 ? -1.963 -12.726 9.877 1.00 83.31 102 ARG A N 1
ATOM 858 C CA . ARG A 1 102 ? -1.731 -13.549 8.671 1.00 83.31 102 ARG A CA 1
ATOM 859 C C . ARG A 1 102 ? -1.690 -12.721 7.374 1.00 83.31 102 ARG A C 1
ATOM 861 O O . ARG A 1 102 ? -2.265 -13.118 6.372 1.00 83.31 102 ARG A O 1
ATOM 868 N N . ASN A 1 103 ? -1.013 -11.571 7.393 1.00 81.25 103 ASN A N 1
ATOM 869 C CA . ASN A 1 103 ? -0.947 -10.615 6.275 1.00 81.25 103 ASN A CA 1
ATOM 870 C C . ASN A 1 103 ? -2.282 -9.953 5.892 1.00 81.25 103 ASN A C 1
ATOM 872 O O . ASN A 1 103 ? -2.388 -9.386 4.808 1.00 81.25 103 ASN A O 1
ATOM 876 N N . HIS A 1 104 ? -3.279 -9.965 6.777 1.00 82.19 104 HIS A N 1
ATOM 877 C CA . HIS A 1 104 ? -4.532 -9.246 6.579 1.00 82.19 104 HIS A CA 1
ATOM 878 C C . HIS A 1 104 ? -4.689 -8.134 7.618 1.00 82.19 104 HIS A C 1
ATOM 880 O O . HIS A 1 104 ? -4.467 -8.381 8.809 1.00 82.19 104 HIS A O 1
ATOM 886 N N . PRO A 1 105 ? -5.063 -6.911 7.201 1.00 87.94 105 PRO A N 1
ATOM 887 C CA . PRO A 1 105 ? -5.312 -5.831 8.136 1.00 87.94 105 PRO A CA 1
ATOM 888 C C . PRO A 1 105 ? -6.582 -6.079 8.939 1.00 87.94 105 PRO A C 1
ATOM 890 O O . PRO A 1 105 ? -7.649 -6.355 8.390 1.00 87.94 105 PRO A O 1
ATOM 893 N N . VAL A 1 106 ? -6.450 -5.960 10.254 1.00 89.06 106 VAL A N 1
ATOM 894 C CA . VAL A 1 106 ? -7.554 -6.096 11.197 1.00 89.06 106 VAL A CA 1
ATOM 895 C C . VAL A 1 106 ? -8.062 -4.708 11.531 1.00 89.06 106 VAL A C 1
ATOM 897 O O . VAL A 1 106 ? -7.308 -3.863 12.008 1.00 89.06 106 VAL A O 1
ATOM 900 N N . VAL A 1 107 ? -9.348 -4.476 11.274 1.00 87.50 107 VAL A N 1
ATOM 901 C CA . VAL A 1 107 ? -10.004 -3.226 11.659 1.00 87.50 107 VAL A CA 1
ATOM 902 C C . VAL A 1 107 ? -10.124 -3.192 13.185 1.00 87.50 107 VAL A C 1
ATOM 904 O O . VAL A 1 107 ? -10.721 -4.111 13.751 1.00 87.50 107 VAL A O 1
ATOM 907 N N . PRO A 1 108 ? -9.593 -2.156 13.855 1.00 87.62 108 PRO A N 1
ATOM 908 C CA . PRO A 1 108 ? -9.765 -1.983 15.290 1.00 87.62 108 PRO A CA 1
ATOM 909 C C . PRO A 1 108 ? -11.255 -1.986 15.698 1.00 87.62 108 PRO A C 1
ATOM 911 O O . PRO A 1 108 ? -12.071 -1.350 15.020 1.00 87.62 108 PRO A O 1
ATOM 914 N N . PRO A 1 109 ? -11.650 -2.670 16.792 1.00 87.38 109 PRO A N 1
ATOM 915 C CA . PRO A 1 109 ? -13.060 -2.803 17.176 1.00 87.38 109 PRO A CA 1
ATOM 916 C C . PRO A 1 109 ? -13.771 -1.461 17.382 1.00 87.38 109 PRO A C 1
ATOM 918 O O . PRO A 1 109 ? -14.922 -1.306 16.976 1.00 87.38 109 PRO A O 1
ATOM 921 N N . ASN A 1 110 ? -13.063 -0.465 17.923 1.00 86.56 110 ASN A N 1
ATOM 922 C CA . ASN A 1 110 ? -13.537 0.912 18.110 1.00 86.56 110 ASN A CA 1
ATOM 923 C C . ASN A 1 110 ? -13.896 1.632 16.795 1.00 86.56 110 ASN A C 1
ATOM 925 O O . ASN A 1 110 ? -14.625 2.619 16.829 1.00 86.56 110 ASN A O 1
ATOM 929 N N . LEU A 1 111 ? -13.418 1.148 15.644 1.00 88.62 111 LEU A N 1
ATOM 930 C CA . LEU A 1 111 ? -13.700 1.718 14.320 1.00 88.62 111 LEU A CA 1
ATOM 931 C C . LEU A 1 111 ? -14.747 0.918 13.537 1.00 88.62 111 LEU A C 1
ATOM 933 O O . LEU A 1 111 ? -15.271 1.408 12.538 1.00 88.62 111 LEU A O 1
ATOM 937 N N . SER A 1 112 ? -15.071 -0.300 13.982 1.00 85.12 112 SER A N 1
ATOM 938 C CA . SER A 1 112 ? -15.959 -1.225 13.264 1.00 85.12 112 SER A CA 1
ATOM 939 C C . SER A 1 112 ? -17.391 -0.699 13.092 1.00 85.12 112 SER A C 1
ATOM 941 O O . SER A 1 112 ? -18.019 -0.975 12.072 1.00 85.12 112 SER A O 1
ATOM 943 N N . GLY A 1 113 ? -17.875 0.116 14.037 1.00 87.31 113 GLY A N 1
ATOM 944 C CA . GLY A 1 113 ? -19.205 0.733 13.990 1.00 87.31 113 GLY A CA 1
ATOM 945 C C . GLY A 1 113 ? -19.340 1.902 13.008 1.00 87.31 113 GLY A C 1
ATOM 946 O O . GLY A 1 113 ? -20.452 2.357 12.754 1.00 87.31 113 GLY A O 1
ATOM 947 N N . ASN A 1 114 ? -18.237 2.396 12.434 1.00 90.88 114 ASN A N 1
ATOM 948 C CA . ASN A 1 114 ? -18.252 3.468 11.442 1.00 90.88 114 ASN A CA 1
ATOM 949 C C . ASN A 1 114 ? -17.726 2.939 10.103 1.00 90.88 114 ASN A C 1
ATOM 951 O O . ASN A 1 114 ? -16.536 2.669 9.950 1.00 90.88 114 ASN A O 1
ATOM 955 N N . ALA A 1 115 ? -18.612 2.831 9.111 1.00 86.62 115 ALA A N 1
ATOM 956 C CA . ALA A 1 115 ? -18.285 2.262 7.805 1.00 86.62 115 ALA A CA 1
ATOM 957 C C . ALA A 1 115 ? -17.123 2.985 7.096 1.00 86.62 115 ALA A C 1
ATOM 959 O O . ALA A 1 115 ? -16.270 2.333 6.491 1.00 86.62 115 ALA A O 1
ATOM 960 N N . LEU A 1 116 ? -17.045 4.316 7.208 1.00 87.88 116 LEU A N 1
ATOM 961 C CA . LEU A 1 116 ? -15.971 5.107 6.601 1.00 87.88 116 LEU A CA 1
ATOM 962 C C . LEU A 1 116 ? -14.632 4.864 7.304 1.00 87.88 116 LEU A C 1
ATOM 964 O O . LEU A 1 116 ? -13.621 4.632 6.642 1.00 87.88 116 LEU A O 1
ATOM 968 N N . LEU A 1 117 ? -14.618 4.865 8.641 1.00 89.50 117 LEU A N 1
ATOM 969 C CA . LEU A 1 117 ? -13.396 4.609 9.413 1.00 89.50 117 LEU A CA 1
ATOM 970 C C . LEU A 1 117 ? -12.915 3.165 9.255 1.00 89.50 117 LEU A C 1
ATOM 972 O O . LEU A 1 117 ? -11.719 2.942 9.090 1.00 89.50 117 LEU A O 1
ATOM 976 N N . SER A 1 118 ? -13.834 2.200 9.224 1.00 88.19 118 SER A N 1
ATOM 977 C CA . SER A 1 118 ? -13.544 0.790 8.950 1.00 88.19 118 SER A CA 1
ATOM 978 C C . SER A 1 118 ? -12.915 0.600 7.566 1.00 88.19 118 SER A C 1
ATOM 980 O O . SER A 1 118 ? -11.877 -0.055 7.431 1.00 88.19 118 SER A O 1
ATOM 982 N N . ARG A 1 119 ? -13.473 1.246 6.532 1.00 86.75 119 ARG A N 1
ATOM 983 C CA . ARG A 1 119 ? -12.910 1.229 5.174 1.00 86.75 119 ARG A CA 1
ATOM 984 C C . ARG A 1 119 ? -11.517 1.858 5.125 1.00 86.75 119 ARG A C 1
ATOM 986 O O . ARG A 1 119 ? -10.607 1.268 4.541 1.00 86.75 119 ARG A O 1
ATOM 993 N N . ASN A 1 120 ? -11.333 3.007 5.772 1.00 88.44 120 ASN A N 1
ATOM 994 C CA . ASN A 1 120 ? -10.034 3.674 5.844 1.00 88.44 120 ASN A CA 1
ATOM 995 C C . ASN A 1 120 ? -8.998 2.817 6.581 1.00 88.44 120 ASN A C 1
ATOM 997 O O . ASN A 1 120 ? -7.876 2.681 6.099 1.00 88.44 120 ASN A O 1
ATOM 1001 N N . ALA A 1 121 ? -9.376 2.168 7.686 1.00 90.19 121 ALA A N 1
ATOM 1002 C CA . ALA A 1 121 ? -8.494 1.265 8.422 1.00 90.19 121 ALA A CA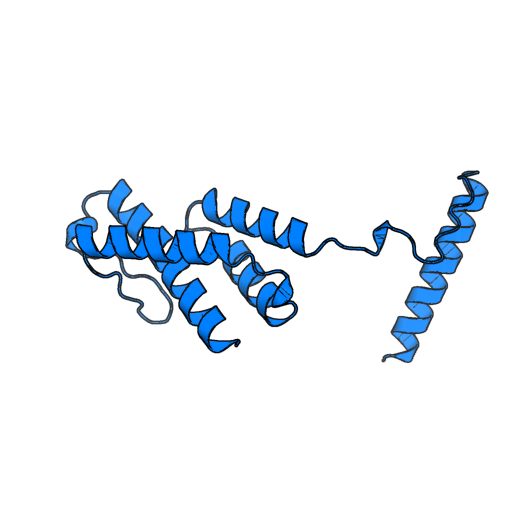 1
ATOM 1003 C C . ALA A 1 121 ? -8.020 0.088 7.552 1.00 90.19 121 ALA A C 1
ATOM 1005 O O . ALA A 1 121 ? -6.837 -0.248 7.564 1.00 90.19 121 ALA A O 1
ATOM 1006 N N . ARG A 1 122 ? -8.901 -0.504 6.731 1.00 88.19 122 ARG A N 1
ATOM 1007 C CA . ARG A 1 122 ? -8.501 -1.549 5.768 1.00 88.19 122 ARG A CA 1
ATOM 1008 C C . ARG A 1 122 ? -7.532 -1.013 4.717 1.00 88.19 122 ARG A C 1
ATOM 1010 O O . ARG A 1 122 ? -6.499 -1.632 4.473 1.00 88.19 122 ARG A O 1
ATOM 1017 N N . HIS A 1 123 ? -7.839 0.144 4.132 1.00 87.56 123 HIS A N 1
ATOM 1018 C CA . HIS A 1 123 ? -7.007 0.766 3.102 1.00 87.56 123 HIS A CA 1
ATOM 1019 C C . HIS A 1 123 ? -5.598 1.104 3.625 1.00 87.56 123 HIS A C 1
ATOM 1021 O O . HIS A 1 123 ? -4.596 0.708 3.028 1.00 87.56 123 HIS A O 1
ATOM 1027 N N . TYR A 1 124 ? -5.503 1.750 4.789 1.00 90.00 124 TYR A N 1
ATOM 1028 C CA . TYR A 1 124 ? -4.220 2.034 5.435 1.00 90.00 124 TYR A CA 1
ATOM 1029 C C . TYR A 1 124 ? -3.492 0.767 5.886 1.00 90.00 124 TYR A C 1
ATOM 1031 O O . TYR A 1 124 ? -2.271 0.680 5.762 1.00 90.00 124 TYR A O 1
ATOM 1039 N N . GLY A 1 125 ? -4.224 -0.251 6.334 1.00 90.00 125 GLY A N 1
ATOM 1040 C CA . GLY A 1 125 ? -3.650 -1.542 6.685 1.00 90.00 125 GLY A CA 1
ATOM 1041 C C . GLY A 1 125 ? -2.991 -2.262 5.500 1.00 90.00 125 GLY A C 1
ATOM 1042 O O . GLY A 1 125 ? -1.928 -2.863 5.659 1.00 90.00 125 GLY A O 1
ATOM 1043 N N . LEU A 1 126 ? -3.548 -2.141 4.291 1.00 86.31 126 LEU A N 1
ATOM 1044 C CA . LEU A 1 126 ? -2.898 -2.639 3.073 1.00 86.31 126 LEU A CA 1
ATOM 1045 C C . LEU A 1 126 ? -1.627 -1.850 2.739 1.00 86.31 126 LEU A C 1
ATOM 1047 O O . LEU A 1 126 ? -0.596 -2.459 2.447 1.00 86.31 126 LEU A O 1
ATOM 1051 N N . LYS A 1 127 ? -1.656 -0.515 2.855 1.00 87.56 127 LYS A N 1
ATOM 1052 C CA . LYS A 1 127 ? -0.456 0.330 2.692 1.00 87.56 127 LYS A CA 1
ATOM 1053 C C . LYS A 1 127 ? 0.637 -0.051 3.695 1.00 87.56 127 LYS A C 1
ATOM 1055 O O . LYS A 1 127 ? 1.802 -0.169 3.322 1.00 87.56 127 LYS A O 1
ATOM 1060 N N . LYS A 1 128 ? 0.270 -0.345 4.946 1.00 89.94 128 LYS A N 1
ATOM 1061 C CA . LYS A 1 128 ? 1.191 -0.852 5.974 1.00 89.94 128 LYS A CA 1
ATOM 1062 C C . LYS A 1 128 ? 1.843 -2.170 5.558 1.00 89.94 128 LYS A C 1
ATOM 1064 O O . LYS A 1 128 ? 3.065 -2.287 5.607 1.00 89.94 128 LYS A O 1
ATOM 1069 N N . LEU A 1 129 ? 1.047 -3.140 5.100 1.00 87.06 129 LEU A N 1
ATOM 1070 C CA . LEU A 1 129 ? 1.560 -4.420 4.606 1.00 87.06 129 LEU A CA 1
ATOM 1071 C C . LEU A 1 129 ? 2.508 -4.231 3.411 1.00 87.06 129 LEU A C 1
ATOM 1073 O O . LEU A 1 129 ? 3.546 -4.884 3.349 1.00 87.06 129 LEU A O 1
ATOM 1077 N N . PHE A 1 130 ? 2.171 -3.336 2.475 1.00 84.06 130 PHE A N 1
ATOM 1078 C CA . PHE A 1 130 ? 3.024 -2.991 1.331 1.00 84.06 130 PHE A CA 1
ATOM 1079 C C . PHE A 1 130 ? 4.410 -2.515 1.772 1.00 84.06 130 PHE A C 1
ATOM 1081 O O . PHE A 1 130 ? 5.428 -3.082 1.380 1.00 84.06 130 PHE A O 1
ATOM 1088 N N . LEU A 1 131 ? 4.432 -1.499 2.637 1.00 85.62 131 LEU A N 1
ATOM 1089 C CA . LEU A 1 131 ? 5.657 -0.876 3.128 1.00 85.62 131 LEU A CA 1
ATOM 1090 C C . LEU A 1 131 ? 6.545 -1.883 3.870 1.00 85.62 131 LEU A C 1
ATOM 1092 O O . LEU A 1 131 ? 7.767 -1.827 3.742 1.00 85.62 131 LEU A O 1
ATOM 1096 N N . LEU A 1 132 ? 5.941 -2.824 4.606 1.00 85.56 132 LEU A N 1
ATOM 1097 C CA . LEU A 1 132 ? 6.665 -3.915 5.263 1.00 85.56 132 LEU A CA 1
ATOM 1098 C C . LEU A 1 132 ? 7.283 -4.893 4.257 1.00 85.56 132 LEU A C 1
ATOM 1100 O O . LEU A 1 132 ? 8.428 -5.296 4.438 1.00 85.56 132 LEU A O 1
ATOM 1104 N N . LYS A 1 133 ? 6.559 -5.259 3.192 1.00 81.25 133 LYS A N 1
ATOM 1105 C CA . LYS A 1 133 ? 7.076 -6.181 2.171 1.00 81.25 133 LYS A CA 1
ATOM 1106 C C . LYS A 1 133 ? 8.239 -5.588 1.382 1.00 81.25 133 LYS A C 1
ATOM 1108 O O . LYS A 1 133 ? 9.221 -6.290 1.179 1.00 81.25 133 LYS A O 1
ATOM 1113 N N . ILE A 1 134 ? 8.164 -4.314 0.997 1.00 76.12 134 ILE A N 1
ATOM 1114 C CA . ILE A 1 134 ? 9.259 -3.650 0.266 1.00 76.12 134 ILE A CA 1
ATOM 1115 C C . ILE A 1 134 ? 10.492 -3.477 1.145 1.00 76.12 134 ILE A C 1
ATOM 1117 O O . ILE A 1 134 ? 11.605 -3.664 0.671 1.00 76.12 134 ILE A O 1
ATOM 1121 N N . ARG A 1 135 ? 10.318 -3.182 2.440 1.00 69.88 135 ARG A N 1
ATOM 1122 C CA . ARG A 1 135 ? 11.453 -3.086 3.368 1.00 69.88 135 ARG A CA 1
ATOM 1123 C C . ARG A 1 135 ? 12.259 -4.387 3.455 1.00 69.88 135 ARG A C 1
ATOM 1125 O O . ARG A 1 135 ? 13.441 -4.316 3.739 1.00 69.88 135 ARG A O 1
ATOM 1132 N N . ASN A 1 136 ? 11.629 -5.534 3.211 1.00 58.75 136 ASN A N 1
ATOM 1133 C CA . ASN A 1 136 ? 12.287 -6.841 3.196 1.00 58.75 136 ASN A CA 1
ATOM 1134 C C . ASN A 1 136 ? 12.860 -7.227 1.816 1.00 58.75 136 ASN A C 1
ATOM 1136 O O . ASN A 1 136 ? 13.394 -8.324 1.686 1.00 58.75 136 ASN A O 1
ATOM 1140 N N . CYS A 1 137 ? 12.682 -6.393 0.784 1.00 50.34 137 CYS A N 1
ATOM 1141 C CA . CYS A 1 137 ? 13.216 -6.620 -0.565 1.00 50.34 137 CYS A CA 1
ATOM 1142 C C . CYS A 1 137 ? 14.515 -5.834 -0.836 1.00 50.34 137 CYS A C 1
ATOM 1144 O O . CYS A 1 137 ? 15.208 -6.164 -1.793 1.00 50.34 137 CYS A O 1
ATOM 1146 N N . ASN A 1 138 ? 14.834 -4.839 0.004 1.00 43.38 138 ASN A N 1
ATOM 1147 C CA . ASN A 1 138 ? 16.108 -4.106 0.026 1.00 43.38 138 ASN A CA 1
ATOM 1148 C C . ASN A 1 138 ? 17.022 -4.660 1.121 1.00 43.38 138 ASN A C 1
ATOM 1150 O O . ASN A 1 138 ? 18.254 -4.610 0.930 1.00 43.38 138 ASN A O 1
#

Secondary structure (DSSP, 8-state):
-HHHHHHHHHHHHHHHHHHHHHTT------SS-GGG---HHHHHHHHHHHHHHS-TT--HHHHHHHHHHHH-GGG--HHHHHHHHHHHHHHHHHH-PPEEETTEEEPPHHHHT-HHHHHHHHHHHHHHHHHHHHHTT-

Organism: NCBI:txid48254